Protein AF-A0A3P7DYZ2-F1 (afdb_monomer)

Mean predicted aligned error: 6.11 Å

Structure (mmCIF, N/CA/C/O backbone):
data_AF-A0A3P7DYZ2-F1
#
_entry.id   AF-A0A3P7DYZ2-F1
#
loop_
_atom_site.group_PDB
_atom_site.id
_atom_site.type_symbol
_atom_site.label_atom_id
_atom_site.label_alt_id
_atom_site.label_comp_id
_atom_site.label_asym_id
_atom_site.label_entity_id
_atom_site.label_seq_id
_atom_site.pdbx_PDB_ins_code
_atom_site.Cartn_x
_atom_site.Cartn_y
_atom_site.Cartn_z
_atom_site.occupancy
_atom_site.B_iso_or_equiv
_atom_site.auth_seq_id
_atom_site.auth_comp_id
_atom_site.auth_asym_id
_atom_site.auth_atom_id
_atom_site.pdbx_PDB_model_num
ATOM 1 N N . MET A 1 1 ? 10.496 -10.091 -6.193 1.00 61.25 1 MET A N 1
ATOM 2 C CA . MET A 1 1 ? 11.245 -8.870 -5.810 1.00 61.25 1 MET A CA 1
ATOM 3 C C . MET A 1 1 ? 10.399 -7.658 -6.167 1.00 61.25 1 MET A C 1
ATOM 5 O O . MET A 1 1 ? 9.583 -7.781 -7.070 1.00 61.25 1 MET A O 1
ATOM 9 N N . SER A 1 2 ? 10.555 -6.530 -5.466 1.00 72.81 2 SER A N 1
ATOM 10 C CA . SER A 1 2 ? 9.888 -5.277 -5.856 1.00 72.81 2 SER A CA 1
ATOM 11 C C . SER A 1 2 ? 10.441 -4.771 -7.192 1.00 72.81 2 SER A C 1
ATOM 13 O O . SER A 1 2 ? 11.630 -4.897 -7.461 1.00 72.81 2 SER A O 1
ATOM 15 N N . ASP A 1 3 ? 9.580 -4.154 -7.994 1.00 82.38 3 ASP A N 1
ATOM 16 C CA . ASP A 1 3 ? 9.879 -3.521 -9.283 1.00 82.38 3 ASP A CA 1
ATOM 17 C C . ASP A 1 3 ? 10.653 -2.188 -9.176 1.00 82.38 3 ASP A C 1
ATOM 19 O O . ASP A 1 3 ? 10.907 -1.539 -10.200 1.00 82.38 3 ASP A O 1
ATOM 23 N N . LEU A 1 4 ? 11.000 -1.776 -7.948 1.00 82.69 4 LEU A N 1
ATOM 24 C CA . LEU A 1 4 ? 11.772 -0.576 -7.608 1.00 82.69 4 LEU A CA 1
ATOM 25 C C . LEU A 1 4 ? 13.279 -0.705 -7.824 1.00 82.69 4 LEU A C 1
ATOM 27 O O . LEU A 1 4 ? 13.941 0.314 -8.043 1.00 82.69 4 LEU A O 1
ATOM 31 N N . TYR A 1 5 ? 13.805 -1.924 -7.715 1.00 83.31 5 TYR A N 1
ATOM 32 C CA . TYR A 1 5 ? 15.233 -2.191 -7.770 1.00 83.31 5 TYR A CA 1
ATOM 33 C C . TYR 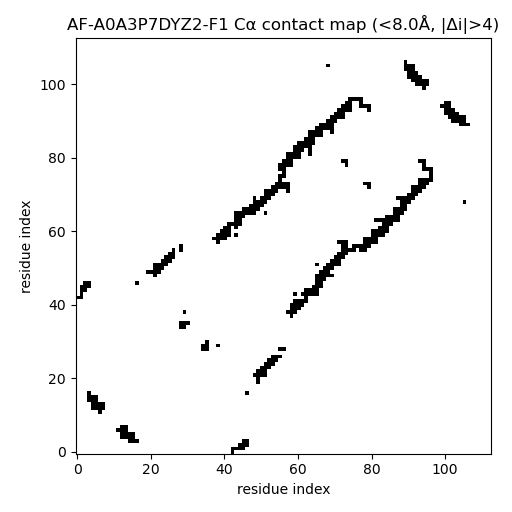A 1 5 ? 15.540 -3.224 -8.842 1.00 83.31 5 TYR A C 1
ATOM 35 O O . TYR A 1 5 ? 14.841 -4.226 -8.971 1.00 83.31 5 TYR A O 1
ATOM 43 N N . GLU A 1 6 ? 16.611 -2.979 -9.580 1.00 85.88 6 GLU A N 1
ATOM 44 C CA . GLU A 1 6 ? 17.201 -3.938 -10.504 1.00 85.88 6 GLU A CA 1
ATOM 45 C C . GLU A 1 6 ? 18.509 -4.447 -9.904 1.00 85.88 6 GLU A C 1
ATOM 47 O O . GLU A 1 6 ? 19.262 -3.691 -9.284 1.00 85.88 6 GLU A O 1
ATOM 52 N N . VAL A 1 7 ? 18.757 -5.745 -10.058 1.00 86.31 7 VAL A N 1
ATOM 53 C CA . VAL A 1 7 ? 20.038 -6.350 -9.694 1.00 86.31 7 VAL A CA 1
ATOM 54 C C . VAL A 1 7 ? 20.999 -6.092 -10.851 1.00 86.31 7 VAL A C 1
ATOM 56 O O . VAL A 1 7 ? 20.712 -6.476 -11.984 1.00 86.31 7 VAL A O 1
ATOM 59 N N . ARG A 1 8 ? 22.114 -5.417 -10.578 1.00 88.88 8 ARG A N 1
ATOM 60 C CA . ARG A 1 8 ? 23.191 -5.198 -11.550 1.00 88.88 8 ARG A CA 1
ATOM 61 C C . ARG A 1 8 ? 24.087 -6.436 -11.666 1.00 88.88 8 ARG A C 1
ATOM 63 O O . ARG A 1 8 ? 24.033 -7.340 -10.837 1.00 88.88 8 ARG A O 1
ATOM 70 N N . GLU A 1 9 ? 24.941 -6.455 -12.688 1.00 89.31 9 GLU A N 1
ATOM 71 C CA . GLU A 1 9 ? 25.909 -7.538 -12.940 1.00 89.31 9 GLU A CA 1
ATOM 72 C C . GLU A 1 9 ? 26.890 -7.760 -11.777 1.00 89.31 9 GLU A C 1
ATOM 74 O O . GLU A 1 9 ? 27.354 -8.875 -11.563 1.00 89.31 9 GLU A O 1
ATOM 79 N N . ASP A 1 10 ? 27.164 -6.718 -10.990 1.00 90.56 10 ASP A N 1
ATOM 80 C CA . ASP A 1 10 ? 27.992 -6.770 -9.781 1.00 90.56 10 ASP A CA 1
ATOM 81 C C . ASP A 1 10 ? 27.208 -7.182 -8.518 1.00 90.56 10 ASP A C 1
ATOM 83 O O . ASP A 1 10 ? 27.699 -7.024 -7.401 1.00 90.56 10 ASP A O 1
ATOM 87 N N . PHE A 1 11 ? 25.982 -7.693 -8.681 1.00 85.50 11 PHE A N 1
ATOM 88 C CA . PHE A 1 11 ? 25.043 -8.064 -7.616 1.00 85.50 11 PHE A CA 1
ATOM 89 C C . PHE A 1 11 ? 24.597 -6.906 -6.710 1.00 85.50 11 PHE A C 1
ATOM 91 O O . PHE A 1 11 ? 23.948 -7.136 -5.685 1.00 85.50 11 PHE A O 1
ATOM 98 N N . SER A 1 12 ? 24.885 -5.656 -7.079 1.00 89.62 12 SER A N 1
ATOM 99 C CA . SER A 1 12 ? 24.359 -4.492 -6.369 1.00 89.62 12 SER A CA 1
ATOM 100 C C . SER A 1 12 ? 22.899 -4.215 -6.749 1.00 89.62 12 SER A C 1
ATOM 102 O O . SER A 1 12 ? 22.445 -4.514 -7.857 1.00 89.62 12 SER A O 1
ATOM 104 N N . LEU A 1 13 ? 22.137 -3.634 -5.815 1.00 87.25 13 LEU A N 1
ATOM 105 C CA . LEU A 1 13 ? 20.773 -3.173 -6.078 1.00 87.25 13 LEU A CA 1
ATOM 106 C C . LEU A 1 13 ? 20.796 -1.729 -6.572 1.00 87.25 13 LEU A C 1
ATOM 108 O O . LEU A 1 13 ? 21.193 -0.815 -5.848 1.00 87.25 13 LEU A O 1
ATOM 112 N N . GLN A 1 14 ? 20.296 -1.507 -7.782 1.00 86.88 14 GLN A N 1
ATOM 113 C CA . GLN A 1 14 ? 20.094 -0.177 -8.331 1.00 86.88 14 GLN A CA 1
ATOM 114 C C . GLN A 1 14 ? 18.642 0.248 -8.180 1.00 86.88 14 GLN A C 1
ATOM 116 O O . GLN A 1 14 ? 17.741 -0.418 -8.676 1.00 86.88 14 GLN A O 1
ATOM 121 N N . PHE A 1 15 ? 18.412 1.417 -7.587 1.00 85.00 15 PHE A N 1
ATOM 122 C CA . PHE A 1 15 ? 17.110 2.067 -7.670 1.00 85.00 15 PHE A CA 1
ATOM 123 C C . PHE A 1 15 ? 16.831 2.512 -9.115 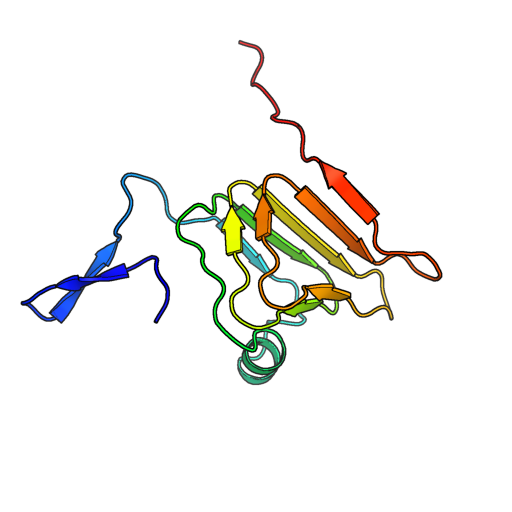1.00 85.00 15 PHE A C 1
ATOM 125 O O . PHE A 1 15 ? 17.569 3.324 -9.675 1.00 85.00 15 PHE A O 1
ATOM 132 N N . VAL A 1 16 ? 15.773 1.972 -9.722 1.00 82.12 16 VAL A N 1
ATOM 133 C CA . VAL A 1 16 ? 15.517 2.074 -11.173 1.00 82.12 16 VAL A CA 1
ATOM 134 C C . VAL A 1 16 ? 15.045 3.470 -11.592 1.00 82.12 16 VAL A C 1
ATOM 136 O O . VAL A 1 16 ? 15.212 3.881 -12.740 1.00 82.12 16 VAL A O 1
ATOM 139 N N . ARG A 1 17 ? 14.435 4.239 -10.681 1.00 81.69 17 ARG A N 1
ATOM 140 C CA . ARG A 1 17 ? 13.787 5.505 -11.049 1.00 81.69 17 ARG A CA 1
ATOM 141 C C . ARG A 1 17 ? 14.695 6.719 -10.930 1.00 81.69 17 ARG A C 1
ATOM 143 O O . ARG A 1 17 ? 15.432 6.886 -9.964 1.00 81.69 17 ARG A O 1
ATOM 150 N N . LYS A 1 18 ? 14.481 7.666 -11.847 1.00 74.50 18 LYS A N 1
ATOM 151 C CA . LYS A 1 18 ? 14.905 9.065 -11.713 1.00 74.50 18 LYS A CA 1
ATOM 152 C C . LYS A 1 18 ? 13.922 9.792 -10.791 1.00 74.50 18 LYS A C 1
ATOM 154 O O . LYS A 1 18 ? 12.975 10.417 -11.253 1.00 74.50 18 LYS A O 1
ATOM 159 N N . GLY A 1 19 ? 14.075 9.638 -9.483 1.00 75.75 19 GLY A N 1
ATOM 160 C CA . GLY A 1 19 ? 13.165 10.252 -8.520 1.00 75.75 19 GLY A CA 1
ATOM 161 C C . GLY A 1 19 ? 13.453 9.833 -7.089 1.00 75.75 19 GLY A C 1
ATOM 162 O O . GLY A 1 19 ? 14.439 9.155 -6.814 1.00 75.75 19 GLY A O 1
ATOM 163 N N . LYS A 1 20 ? 12.581 10.249 -6.171 1.00 85.31 20 LYS A N 1
ATOM 164 C CA . LYS A 1 20 ? 12.658 9.843 -4.766 1.00 85.31 20 LYS A CA 1
ATOM 165 C C . LYS A 1 20 ? 12.015 8.471 -4.572 1.00 85.31 20 LYS A C 1
ATOM 167 O O . LYS A 1 20 ? 11.121 8.079 -5.323 1.00 85.31 20 LYS A O 1
ATOM 172 N N . VAL A 1 21 ? 12.463 7.769 -3.536 1.00 89.38 21 VAL A N 1
ATOM 173 C CA . VAL A 1 21 ? 11.759 6.595 -3.010 1.00 89.38 21 VAL A CA 1
ATOM 174 C C . VAL A 1 21 ? 10.334 6.988 -2.591 1.00 89.38 21 VAL A C 1
ATOM 176 O O . VAL A 1 21 ? 10.141 8.111 -2.112 1.00 89.38 21 VAL A O 1
ATOM 179 N N . PRO A 1 22 ? 9.332 6.114 -2.790 1.00 92.69 22 PRO A N 1
ATOM 180 C CA . PRO A 1 22 ? 7.970 6.414 -2.373 1.00 92.69 22 PRO A CA 1
ATOM 181 C C . PRO A 1 22 ? 7.876 6.516 -0.849 1.00 92.69 22 PRO A C 1
ATOM 183 O O . PRO A 1 22 ? 8.558 5.794 -0.122 1.00 92.69 22 PRO A O 1
ATOM 186 N N . VAL A 1 23 ? 6.991 7.387 -0.370 1.00 95.12 23 VAL A N 1
ATOM 187 C CA . VAL A 1 23 ? 6.635 7.458 1.051 1.00 95.12 23 VAL A CA 1
ATOM 188 C C . VAL A 1 23 ? 5.590 6.386 1.339 1.00 95.12 23 VAL A C 1
ATOM 190 O O . VAL A 1 23 ? 4.546 6.357 0.688 1.00 95.12 23 VAL A O 1
ATOM 193 N N . ILE A 1 24 ? 5.866 5.506 2.299 1.00 95.25 24 ILE A N 1
ATOM 194 C CA . ILE A 1 24 ? 4.982 4.396 2.664 1.00 95.25 24 ILE A CA 1
ATOM 195 C C . ILE A 1 24 ? 4.589 4.537 4.134 1.00 95.25 24 ILE A C 1
ATOM 197 O O . ILE A 1 24 ? 5.442 4.493 5.018 1.00 95.25 24 ILE A O 1
ATOM 201 N N . GLU A 1 25 ? 3.294 4.685 4.386 1.00 97.19 25 GLU A N 1
ATOM 202 C CA . GLU A 1 25 ? 2.702 4.774 5.718 1.00 97.19 25 GLU A CA 1
ATOM 203 C C . GLU A 1 25 ? 1.721 3.614 5.900 1.00 97.19 25 GLU A C 1
ATOM 205 O O . GLU A 1 25 ? 0.690 3.546 5.232 1.00 97.19 25 GLU A O 1
ATOM 210 N N . LEU A 1 26 ? 2.041 2.680 6.795 1.00 95.94 26 LEU A N 1
ATOM 211 C CA . LEU A 1 26 ? 1.188 1.531 7.095 1.00 95.94 26 LEU A CA 1
ATOM 212 C C . LEU A 1 26 ? 0.776 1.571 8.564 1.00 95.94 26 LEU A C 1
ATOM 214 O O . LEU A 1 26 ? 1.605 1.793 9.448 1.00 95.94 26 LEU A O 1
ATOM 218 N N . SER A 1 27 ? -0.503 1.325 8.826 1.00 93.75 27 SER A N 1
ATOM 219 C CA . SER A 1 27 ? -1.032 1.255 10.186 1.00 93.75 27 SER A CA 1
ATOM 220 C C . SER A 1 27 ? -0.531 0.023 10.959 1.00 93.75 27 SER A C 1
ATOM 222 O O . SER A 1 27 ? 0.075 -0.901 10.411 1.00 93.75 27 SER A O 1
ATOM 224 N N . LYS A 1 28 ? -0.835 -0.039 12.264 1.00 94.12 28 LYS A N 1
ATOM 225 C CA . LYS A 1 28 ? -0.404 -1.122 13.176 1.00 94.12 28 LYS A CA 1
ATOM 226 C C . LYS A 1 28 ? -0.775 -2.543 12.725 1.00 94.12 28 LYS A C 1
ATOM 228 O O . LYS A 1 28 ? -0.131 -3.493 13.171 1.00 94.12 28 LYS A O 1
ATOM 233 N N . TYR A 1 29 ? -1.762 -2.696 11.839 1.00 93.44 29 TYR A N 1
ATOM 234 C CA . TYR A 1 29 ? -2.141 -3.980 11.234 1.00 93.44 29 TYR A CA 1
ATOM 235 C C . TYR A 1 29 ? -1.002 -4.631 10.436 1.00 93.44 29 TYR A C 1
ATOM 237 O O . TYR A 1 29 ? -1.027 -5.837 10.222 1.00 93.44 29 TYR A O 1
ATOM 245 N N . PHE A 1 30 ? 0.016 -3.858 10.053 1.00 92.81 30 PHE A N 1
ATOM 246 C CA . PHE A 1 30 ? 1.174 -4.309 9.280 1.00 92.81 30 PHE A CA 1
ATOM 247 C C . PHE A 1 30 ? 2.463 -4.390 10.117 1.00 92.81 30 PHE A C 1
ATOM 249 O O . PHE A 1 30 ? 3.540 -4.613 9.575 1.00 92.81 30 PHE A O 1
ATOM 256 N N . SER A 1 31 ? 2.374 -4.211 11.442 1.00 91.44 31 SER A N 1
ATOM 257 C CA . SER A 1 31 ? 3.545 -4.161 12.337 1.00 91.44 31 SER A CA 1
ATOM 258 C C . SER A 1 31 ? 4.274 -5.498 12.499 1.00 91.44 31 SER A C 1
ATOM 260 O O . SER A 1 31 ? 5.476 -5.522 12.757 1.00 91.44 31 SER A O 1
ATOM 262 N N . LYS A 1 32 ? 3.562 -6.621 12.356 1.00 93.38 32 LYS A N 1
ATOM 263 C CA . LYS A 1 32 ? 4.145 -7.966 12.397 1.00 93.38 32 LYS A CA 1
ATOM 264 C C . LYS A 1 32 ? 4.383 -8.457 10.978 1.00 93.38 32 LYS A C 1
ATOM 266 O O . LYS A 1 32 ? 3.480 -8.386 10.150 1.00 93.38 32 LYS A O 1
ATOM 271 N N . VAL A 1 33 ? 5.553 -9.047 10.729 1.00 91.31 33 VAL A N 1
ATOM 272 C CA . VAL A 1 33 ? 5.913 -9.612 9.414 1.00 91.31 33 VAL A CA 1
ATOM 273 C C . VAL A 1 33 ? 4.867 -10.619 8.924 1.00 91.31 33 VAL A C 1
ATOM 275 O O . VAL A 1 33 ? 4.488 -10.582 7.758 1.00 91.31 33 VAL A O 1
ATOM 278 N N . SER A 1 34 ? 4.338 -11.459 9.819 1.00 93.50 34 SER A N 1
ATOM 279 C CA . SER A 1 34 ? 3.287 -12.428 9.487 1.00 93.50 34 SER A CA 1
ATOM 280 C C . SER A 1 34 ? 1.988 -11.762 9.024 1.00 93.50 34 SER A C 1
ATOM 282 O O . SER A 1 34 ? 1.370 -12.217 8.066 1.00 93.50 34 SER A O 1
ATOM 284 N N . GLU A 1 35 ? 1.581 -10.666 9.670 1.00 94.12 35 GLU A N 1
ATOM 285 C CA . GLU A 1 35 ? 0.384 -9.914 9.278 1.00 94.12 35 GLU A CA 1
ATOM 286 C C . GLU A 1 35 ? 0.610 -9.170 7.963 1.00 94.12 35 GLU A C 1
ATOM 288 O O . GLU A 1 35 ? -0.260 -9.179 7.098 1.00 94.12 35 GLU A O 1
ATOM 293 N N . PHE A 1 36 ? 1.800 -8.594 7.768 1.00 92.38 36 PHE A N 1
ATOM 294 C CA . PHE A 1 36 ? 2.174 -7.969 6.503 1.00 92.38 36 PHE A CA 1
ATOM 295 C C . PHE A 1 36 ? 2.076 -8.966 5.337 1.00 92.38 36 PHE A C 1
ATOM 297 O O . PHE A 1 36 ? 1.414 -8.680 4.343 1.00 92.38 36 PHE A O 1
ATOM 304 N N . GLN A 1 37 ? 2.671 -10.155 5.477 1.00 91.94 37 GLN A N 1
ATOM 305 C CA . GLN A 1 37 ? 2.644 -11.204 4.449 1.00 91.94 37 GLN A CA 1
ATOM 306 C C . GLN A 1 37 ? 1.240 -11.764 4.206 1.00 91.94 37 GLN A C 1
ATOM 308 O O . GLN A 1 37 ? 0.887 -12.079 3.076 1.00 91.94 37 GLN A O 1
ATOM 313 N N . LYS A 1 38 ? 0.415 -11.871 5.252 1.00 94.06 38 LYS A N 1
ATOM 314 C CA . LYS A 1 38 ? -0.985 -12.291 5.115 1.00 94.06 38 LYS A CA 1
ATOM 315 C C . LYS A 1 38 ? -1.807 -11.276 4.313 1.00 94.06 38 LYS A C 1
ATOM 317 O O . LYS A 1 38 ? -2.735 -11.656 3.602 1.00 94.06 38 LYS A O 1
ATOM 322 N N . ARG A 1 39 ? -1.497 -9.987 4.464 1.00 95.50 39 ARG A N 1
ATOM 323 C CA . ARG A 1 39 ? -2.250 -8.875 3.871 1.00 95.50 39 ARG A CA 1
ATOM 324 C C . ARG A 1 39 ? -1.817 -8.542 2.459 1.00 95.50 39 ARG A C 1
ATOM 326 O O . ARG A 1 39 ? -2.665 -8.205 1.647 1.00 95.50 39 ARG A O 1
ATOM 333 N N . PHE A 1 40 ? -0.532 -8.668 2.160 1.00 94.50 40 PHE A N 1
ATOM 334 C CA . PHE A 1 40 ? -0.002 -8.552 0.809 1.00 94.50 40 PHE A CA 1
ATOM 335 C C . PHE A 1 40 ? 0.262 -9.944 0.247 1.00 94.50 40 PHE A C 1
ATOM 337 O O . PHE A 1 40 ? 1.336 -10.504 0.466 1.00 94.50 40 PHE A O 1
ATOM 344 N N . ARG A 1 41 ? -0.700 -10.493 -0.509 1.00 92.44 41 ARG A N 1
ATOM 345 C CA . ARG A 1 41 ? -0.510 -11.789 -1.189 1.00 92.44 41 ARG A CA 1
ATOM 346 C C . ARG A 1 41 ? 0.650 -11.753 -2.187 1.00 92.44 41 ARG A C 1
ATOM 348 O O . ARG A 1 41 ? 1.300 -12.764 -2.434 1.00 92.44 41 ARG A O 1
ATOM 355 N N . GLU A 1 42 ? 0.913 -10.578 -2.744 1.00 92.56 42 GLU A N 1
ATOM 356 C CA . GLU A 1 42 ? 2.062 -10.252 -3.576 1.00 92.56 42 GLU A CA 1
ATOM 357 C C . GLU A 1 42 ? 2.475 -8.805 -3.278 1.00 92.56 42 GLU A C 1
ATOM 359 O O . GLU A 1 42 ? 1.630 -7.973 -2.943 1.00 92.56 42 GLU A O 1
ATOM 364 N N . ILE A 1 43 ? 3.768 -8.488 -3.392 1.00 91.88 43 ILE A N 1
ATOM 365 C CA . ILE A 1 43 ? 4.216 -7.092 -3.320 1.00 91.88 43 ILE A CA 1
ATOM 366 C C . ILE A 1 43 ? 3.610 -6.350 -4.524 1.00 91.88 43 ILE A C 1
ATOM 368 O O . ILE A 1 43 ? 3.880 -6.761 -5.654 1.00 91.88 43 ILE A O 1
ATOM 372 N N . PRO A 1 44 ? 2.833 -5.269 -4.321 1.00 94.06 44 PRO A N 1
ATOM 373 C CA . PRO A 1 44 ? 2.259 -4.513 -5.428 1.00 94.06 44 PRO A CA 1
ATOM 374 C C . PRO A 1 44 ? 3.340 -3.931 -6.341 1.00 94.06 44 PRO A C 1
ATOM 376 O O . PRO A 1 44 ? 4.479 -3.713 -5.923 1.00 94.06 44 PRO A O 1
ATOM 379 N N . GLN A 1 45 ? 2.971 -3.603 -7.576 1.00 94.38 45 GLN A N 1
ATOM 380 C CA . GLN A 1 45 ? 3.837 -2.817 -8.447 1.00 94.38 45 GLN A CA 1
ATOM 381 C C . GLN A 1 45 ? 3.896 -1.392 -7.922 1.00 94.38 45 GLN A C 1
ATOM 383 O O . GLN A 1 45 ? 2.892 -0.672 -7.913 1.00 94.38 45 GLN A O 1
ATOM 388 N N . LEU A 1 46 ? 5.076 -0.995 -7.454 1.00 93.06 46 LEU A N 1
ATOM 389 C CA . LEU A 1 46 ? 5.266 0.300 -6.838 1.00 93.06 46 LEU A CA 1
ATOM 390 C C . LEU A 1 46 ? 5.850 1.296 -7.819 1.00 93.06 46 LEU A C 1
ATOM 392 O O . LEU A 1 46 ? 5.743 2.465 -7.493 1.00 93.06 46 LEU A O 1
ATOM 396 N N . ARG A 1 47 ? 6.422 0.911 -8.979 1.00 90.56 47 ARG A N 1
ATOM 397 C CA . ARG A 1 47 ? 7.250 1.724 -9.917 1.00 90.56 47 ARG A CA 1
ATOM 398 C C . ARG A 1 47 ? 6.726 3.110 -10.329 1.00 90.56 47 ARG A C 1
ATOM 400 O O . ARG A 1 47 ? 7.508 3.920 -10.820 1.00 90.56 47 ARG A O 1
ATOM 407 N N . GLN A 1 48 ? 5.464 3.446 -10.113 1.00 91.62 48 GLN A N 1
ATOM 408 C CA . GLN A 1 48 ? 4.939 4.796 -10.376 1.00 91.62 48 GLN A CA 1
ATOM 409 C C . GLN A 1 48 ? 4.369 5.481 -9.126 1.00 91.62 48 GLN A C 1
ATOM 411 O O . GLN A 1 48 ? 3.968 6.638 -9.178 1.00 91.62 48 GLN A O 1
ATOM 416 N N . LEU A 1 49 ? 4.388 4.806 -7.981 1.00 94.50 49 LEU A N 1
ATOM 417 C CA . LEU A 1 49 ? 3.950 5.320 -6.692 1.00 94.50 49 LEU A CA 1
ATOM 418 C C . LEU A 1 49 ? 4.845 6.462 -6.196 1.00 94.50 49 LEU A C 1
ATOM 420 O O . LEU A 1 49 ? 6.075 6.364 -6.253 1.00 94.50 49 LEU A O 1
ATOM 424 N N . LYS A 1 50 ? 4.218 7.506 -5.655 1.00 93.69 50 LYS A N 1
ATOM 425 C CA . LYS A 1 50 ? 4.832 8.601 -4.890 1.00 93.69 50 LYS A CA 1
ATOM 426 C C . LYS A 1 50 ? 4.552 8.451 -3.396 1.00 93.69 50 LYS A C 1
ATOM 428 O O . LYS A 1 50 ? 5.479 8.563 -2.595 1.00 93.69 50 LYS A O 1
ATOM 433 N N . ARG A 1 51 ? 3.298 8.174 -3.023 1.00 95.94 51 ARG A N 1
ATOM 434 C CA . ARG A 1 51 ? 2.880 7.962 -1.633 1.00 95.94 51 ARG A CA 1
ATOM 435 C C . ARG A 1 51 ? 1.815 6.879 -1.526 1.00 95.94 51 ARG A C 1
ATOM 437 O O . ARG A 1 51 ? 0.839 6.910 -2.267 1.00 95.94 51 ARG A O 1
ATOM 444 N N . LEU A 1 52 ? 1.978 5.984 -0.558 1.00 97.62 52 LEU A N 1
ATOM 445 C CA . LEU A 1 52 ? 0.955 5.039 -0.120 1.00 97.62 52 LEU A CA 1
ATOM 446 C C . LEU A 1 52 ? 0.664 5.258 1.362 1.00 97.62 52 LEU A C 1
ATOM 448 O O . LEU A 1 52 ? 1.589 5.263 2.173 1.00 97.62 52 LEU A O 1
ATOM 452 N N . LYS A 1 53 ? -0.617 5.368 1.709 1.00 98.06 53 LYS A N 1
ATOM 453 C CA . LYS A 1 53 ? -1.097 5.292 3.089 1.00 98.06 53 LYS A CA 1
ATOM 454 C C . LYS A 1 53 ? -2.152 4.200 3.226 1.00 98.06 53 LYS A C 1
ATOM 456 O O . LYS A 1 53 ? -3.131 4.221 2.486 1.00 98.06 53 LYS A O 1
ATOM 461 N N . VAL A 1 54 ? -1.974 3.285 4.178 1.00 98.25 54 VAL A N 1
ATOM 462 C CA . VAL A 1 54 ? -2.929 2.200 4.456 1.00 98.25 54 VAL A CA 1
ATOM 463 C C . VAL A 1 54 ? -3.348 2.208 5.921 1.00 98.25 54 VAL A C 1
ATOM 465 O O . VAL A 1 54 ? -2.548 1.921 6.814 1.00 98.25 54 VAL A O 1
ATOM 468 N N . GLU A 1 55 ? -4.625 2.486 6.160 1.00 97.75 55 GLU A N 1
ATOM 469 C CA . GLU A 1 55 ? -5.240 2.537 7.486 1.00 97.75 55 GLU A CA 1
ATOM 470 C C . GLU A 1 55 ? -6.303 1.449 7.647 1.00 97.75 55 GLU A C 1
ATOM 472 O O . GLU A 1 55 ? -7.156 1.258 6.786 1.00 97.75 55 GLU A O 1
ATOM 477 N N . GLY A 1 56 ? -6.286 0.746 8.776 1.00 96.44 56 GLY A N 1
ATOM 478 C CA . GLY A 1 56 ? -7.271 -0.297 9.059 1.00 96.44 56 GLY A CA 1
ATOM 479 C C . GLY A 1 56 ? -6.928 -1.671 8.477 1.00 96.44 56 GLY A C 1
ATOM 480 O O . GLY A 1 56 ? -5.790 -1.957 8.095 1.00 96.44 56 GLY A O 1
ATOM 481 N N . ASP A 1 57 ? -7.931 -2.545 8.487 1.00 96.50 57 ASP A N 1
ATOM 482 C CA . ASP A 1 57 ? -7.831 -3.955 8.118 1.00 96.50 57 ASP A CA 1
ATOM 483 C C . ASP A 1 57 ? -7.955 -4.114 6.589 1.00 96.50 57 ASP A C 1
ATOM 485 O O . ASP A 1 57 ? -9.031 -4.352 6.043 1.00 96.50 57 ASP A O 1
ATOM 489 N N . VAL A 1 58 ? -6.839 -3.902 5.885 1.00 97.94 58 VAL A N 1
ATOM 490 C CA . VAL A 1 58 ? -6.776 -3.918 4.413 1.00 97.94 58 VAL A CA 1
ATOM 491 C C . VAL A 1 58 ? -5.979 -5.123 3.912 1.00 97.94 58 VAL A C 1
ATOM 493 O O . VAL A 1 58 ? -4.940 -5.472 4.488 1.00 97.94 58 VAL A O 1
ATOM 496 N N . TYR A 1 59 ? -6.453 -5.733 2.828 1.00 97.75 59 TYR A N 1
ATOM 497 C CA . TYR A 1 59 ? -5.817 -6.829 2.099 1.00 97.75 59 TYR A CA 1
ATOM 498 C C . TYR A 1 59 ? -5.601 -6.447 0.635 1.00 97.75 59 TYR A C 1
ATOM 500 O O . TYR A 1 59 ? -6.373 -5.689 0.056 1.00 97.75 59 TYR A O 1
ATOM 508 N N . PHE A 1 60 ? -4.554 -6.999 0.032 1.00 98.12 60 PHE A N 1
ATOM 509 C CA . PHE A 1 60 ? -4.157 -6.764 -1.347 1.00 98.12 60 PHE A CA 1
ATOM 510 C C . PHE A 1 60 ? -4.067 -8.095 -2.085 1.00 98.12 60 PHE A C 1
ATOM 512 O O . PHE A 1 60 ? -3.337 -9.004 -1.669 1.00 98.12 60 PHE A O 1
ATOM 519 N N . GLY A 1 61 ? -4.813 -8.190 -3.186 1.00 96.38 61 GLY A N 1
ATOM 520 C CA . GLY A 1 61 ? -4.738 -9.298 -4.125 1.00 96.38 61 GLY A CA 1
ATOM 521 C C . GLY A 1 61 ? -3.422 -9.349 -4.908 1.00 96.38 61 GLY A C 1
ATOM 522 O O . GLY A 1 61 ? -2.488 -8.575 -4.689 1.00 96.38 61 GLY A O 1
ATOM 523 N N . HIS A 1 62 ? -3.354 -10.283 -5.852 1.00 95.69 62 HIS A N 1
ATOM 524 C CA . HIS A 1 62 ? -2.228 -10.419 -6.774 1.00 95.69 62 HIS A CA 1
ATOM 525 C C . HIS A 1 62 ? -2.208 -9.305 -7.823 1.00 95.69 62 HIS A C 1
ATOM 527 O O . HIS A 1 62 ? -3.256 -8.783 -8.206 1.00 95.69 62 HIS A O 1
ATOM 533 N N . ARG A 1 63 ? -1.014 -8.977 -8.334 1.00 95.50 63 ARG A N 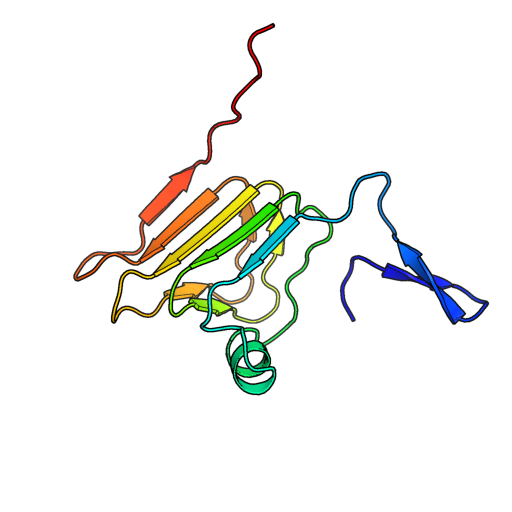1
ATOM 534 C CA . ARG A 1 63 ? -0.809 -8.040 -9.458 1.00 95.50 63 ARG A CA 1
ATOM 535 C C . ARG A 1 63 ? -1.441 -6.650 -9.279 1.00 95.50 63 ARG A C 1
ATOM 537 O O . ARG A 1 63 ? -1.778 -6.002 -10.267 1.00 95.50 63 ARG A O 1
ATOM 544 N N . VAL A 1 64 ? -1.603 -6.186 -8.042 1.00 97.81 64 VAL A N 1
ATOM 545 C CA . VAL A 1 64 ? -2.082 -4.826 -7.758 1.00 97.81 64 VAL A CA 1
ATOM 546 C C . VAL A 1 64 ? -1.039 -3.802 -8.212 1.00 97.81 64 VAL A C 1
ATOM 548 O O . VAL A 1 64 ? 0.160 -3.981 -7.981 1.00 97.81 64 VAL A O 1
ATOM 551 N N . VAL A 1 65 ? -1.493 -2.709 -8.828 1.00 97.31 65 VAL A N 1
ATOM 552 C CA . VAL A 1 65 ? -0.638 -1.616 -9.314 1.00 97.31 65 VAL A CA 1
ATOM 553 C C . VAL A 1 65 ? -0.988 -0.324 -8.588 1.00 97.31 65 VAL A C 1
ATOM 555 O O . VAL A 1 65 ? -2.142 0.098 -8.589 1.00 97.31 65 VAL A O 1
ATOM 558 N N . LEU A 1 66 ? 0.010 0.324 -7.983 1.00 97.50 66 LEU A N 1
ATOM 559 C CA . LEU A 1 66 ? -0.176 1.567 -7.233 1.00 97.50 66 LEU A CA 1
ATOM 560 C C . LEU A 1 66 ? 0.616 2.707 -7.885 1.00 97.50 66 LEU A C 1
ATOM 562 O O . LEU A 1 66 ? 1.827 2.590 -8.106 1.00 97.50 66 LEU A O 1
ATOM 566 N N . LYS A 1 67 ? -0.056 3.823 -8.181 1.00 95.56 67 LYS A N 1
ATOM 567 C CA . LYS A 1 67 ? 0.520 4.961 -8.913 1.00 95.56 67 LYS A CA 1
ATOM 568 C C . LYS A 1 67 ? 0.243 6.292 -8.218 1.00 95.56 67 LYS A C 1
ATOM 570 O O . LYS A 1 67 ? -0.821 6.496 -7.642 1.00 95.56 67 LYS A O 1
ATOM 575 N N . ASP A 1 68 ? 1.209 7.205 -8.295 1.00 94.88 68 ASP A N 1
ATOM 576 C CA . ASP A 1 68 ? 1.154 8.533 -7.682 1.00 94.88 68 ASP A CA 1
ATOM 577 C C . ASP A 1 68 ? 0.764 8.514 -6.192 1.00 94.88 68 ASP A C 1
ATOM 579 O O . ASP A 1 68 ? 1.531 8.000 -5.378 1.00 94.88 68 ASP A O 1
ATOM 583 N N . ASN A 1 69 ? -0.364 9.112 -5.803 1.00 96.25 69 ASN A N 1
ATOM 584 C CA . ASN A 1 69 ? -0.818 9.158 -4.418 1.00 96.25 69 ASN A CA 1
ATOM 585 C C . ASN A 1 69 ? -1.971 8.178 -4.225 1.00 96.25 69 ASN A C 1
ATOM 587 O O . ASN A 1 69 ? -3.003 8.292 -4.882 1.00 96.25 69 ASN A O 1
ATOM 591 N N . VAL A 1 70 ? -1.808 7.235 -3.304 1.00 98.19 70 VAL A N 1
ATOM 592 C CA . VAL A 1 70 ? -2.841 6.256 -2.975 1.00 98.19 70 VAL A CA 1
ATOM 593 C C . VAL A 1 70 ? -3.072 6.250 -1.471 1.00 98.19 70 VAL A C 1
ATOM 595 O O . VAL A 1 70 ? -2.142 6.070 -0.683 1.00 98.19 70 VAL A O 1
ATOM 598 N N . GLU A 1 71 ? -4.324 6.431 -1.065 1.00 98.12 71 GLU A N 1
ATOM 599 C CA . GLU A 1 71 ? -4.763 6.229 0.315 1.00 98.12 71 GLU A CA 1
ATOM 600 C C . GLU A 1 71 ? -5.810 5.119 0.361 1.00 98.12 71 GLU A C 1
ATOM 602 O O . GLU A 1 71 ? -6.744 5.105 -0.432 1.00 98.12 71 GLU A O 1
ATOM 607 N N . ILE A 1 72 ? -5.680 4.179 1.288 1.00 98.44 72 ILE A N 1
ATOM 608 C CA . ILE A 1 72 ? -6.623 3.070 1.438 1.00 98.44 72 ILE A CA 1
ATOM 609 C C . ILE A 1 72 ? -6.977 2.968 2.909 1.00 98.44 72 ILE A C 1
ATOM 611 O O . ILE A 1 72 ? -6.090 2.898 3.757 1.00 98.44 72 ILE A O 1
ATOM 615 N N . ALA A 1 73 ? -8.265 3.007 3.219 1.00 97.94 73 ALA A N 1
ATOM 616 C CA . ALA A 1 73 ? -8.746 3.001 4.586 1.00 97.94 73 ALA A CA 1
ATOM 617 C C . ALA A 1 73 ? -9.909 2.024 4.758 1.00 97.94 73 ALA A C 1
ATOM 619 O O . ALA A 1 73 ? -10.851 2.031 3.971 1.00 97.94 73 ALA A O 1
ATOM 620 N N . ALA A 1 74 ? -9.877 1.232 5.822 1.00 97.31 74 ALA A N 1
ATOM 621 C CA . ALA A 1 74 ? -11.040 0.508 6.313 1.00 97.31 74 ALA A CA 1
ATOM 622 C C . ALA A 1 74 ? -11.442 1.071 7.678 1.00 97.31 74 ALA A C 1
ATOM 624 O O . ALA A 1 74 ? -10.613 1.163 8.589 1.00 97.31 74 ALA A O 1
A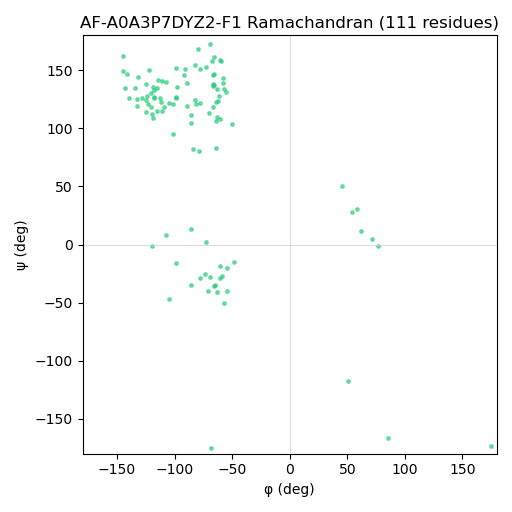TOM 625 N N . ASP A 1 75 ? -12.709 1.466 7.814 1.00 95.50 75 ASP A N 1
ATOM 626 C CA . ASP A 1 75 ? -13.271 1.864 9.102 1.00 95.50 75 ASP A CA 1
ATOM 627 C C . ASP A 1 75 ? -13.173 0.698 10.111 1.00 95.50 75 ASP A C 1
ATOM 629 O O . ASP A 1 75 ? -13.055 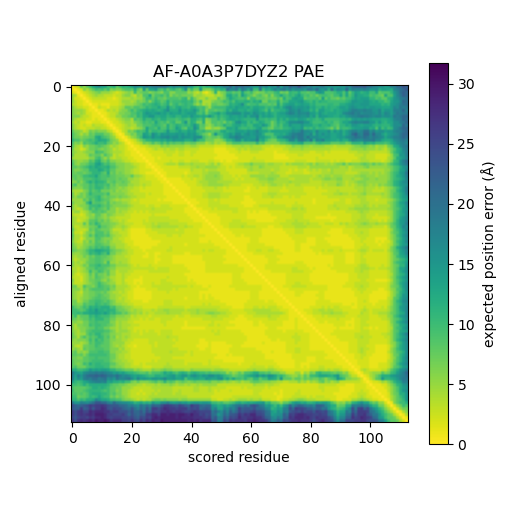-0.476 9.754 1.00 95.50 75 ASP A O 1
ATOM 633 N N . GLN A 1 76 ? -13.213 1.012 11.407 1.00 93.19 76 GLN A N 1
ATOM 634 C CA . GLN A 1 76 ? -13.046 0.013 12.462 1.00 93.19 76 GLN A CA 1
ATOM 635 C C . GLN A 1 76 ? -14.056 -1.141 12.337 1.00 93.19 76 GLN A C 1
ATOM 637 O O . GLN A 1 76 ? -15.260 -0.928 12.214 1.00 93.19 76 GLN A O 1
ATOM 642 N N . GLY A 1 77 ? -13.550 -2.374 12.417 1.00 92.69 77 GLY A N 1
ATOM 643 C CA . GLY A 1 77 ? -14.361 -3.589 12.303 1.00 92.69 77 GLY A CA 1
ATOM 644 C C . GLY A 1 77 ? -14.773 -3.939 10.872 1.00 92.69 77 GLY A C 1
ATOM 645 O O . GLY A 1 77 ? -15.423 -4.961 10.680 1.00 92.69 77 GLY A O 1
ATOM 646 N N . GLN A 1 78 ? -14.399 -3.128 9.881 1.00 95.25 78 GLN A N 1
ATOM 647 C CA . GLN A 1 78 ? -14.552 -3.457 8.470 1.00 95.25 78 GLN A CA 1
ATOM 648 C C . GLN A 1 78 ? -13.240 -3.984 7.904 1.00 95.25 78 GLN A C 1
ATOM 650 O O . GLN A 1 78 ? -12.161 -3.599 8.357 1.00 95.25 78 GLN A O 1
ATOM 655 N N . GLN A 1 79 ? -13.351 -4.828 6.883 1.00 94.75 79 GLN A N 1
ATOM 656 C CA . GLN A 1 79 ? -12.224 -5.281 6.080 1.00 94.75 79 GLN A CA 1
ATOM 657 C C . GLN A 1 79 ? -12.375 -4.752 4.661 1.00 94.75 79 GLN A C 1
ATOM 659 O O . GLN A 1 79 ? -13.486 -4.698 4.135 1.00 94.75 79 GLN A O 1
ATOM 664 N N . LEU A 1 80 ? -11.261 -4.359 4.050 1.00 96.94 80 LEU A N 1
ATOM 665 C CA . LEU A 1 80 ? -11.221 -3.915 2.662 1.00 96.94 80 LEU A CA 1
ATOM 666 C C . LEU A 1 80 ? -10.240 -4.775 1.880 1.00 96.94 80 LEU A C 1
ATOM 668 O O . LEU A 1 80 ? -9.052 -4.808 2.193 1.00 96.94 80 LEU A O 1
ATOM 672 N N . GLU A 1 81 ? -10.731 -5.434 0.840 1.00 96.44 81 GLU A N 1
ATOM 673 C CA . GLU A 1 81 ? -9.895 -6.166 -0.103 1.00 96.44 81 GLU A CA 1
ATOM 674 C C . GLU A 1 81 ? -9.717 -5.339 -1.378 1.00 96.44 81 GLU A C 1
ATOM 676 O O . 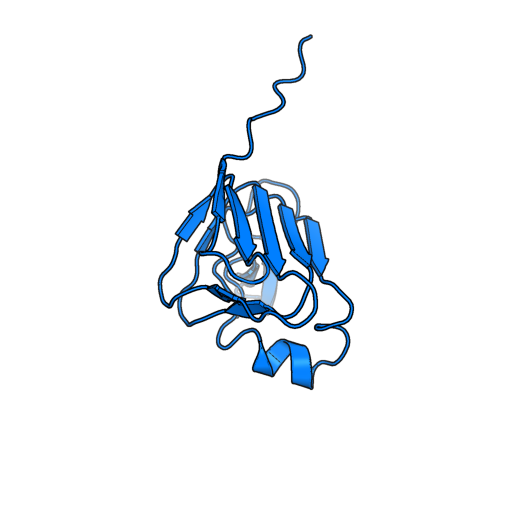GLU A 1 81 ? -10.686 -4.991 -2.049 1.00 96.44 81 GLU A O 1
ATOM 681 N N . VAL A 1 82 ? -8.467 -5.021 -1.711 1.00 97.75 82 VAL A N 1
ATOM 682 C CA . VAL A 1 82 ? -8.092 -4.502 -3.029 1.00 97.75 82 VAL A CA 1
ATOM 683 C C . VAL A 1 82 ? -8.042 -5.686 -3.984 1.00 97.75 82 VAL A C 1
ATOM 685 O O . VAL A 1 82 ? -7.305 -6.651 -3.740 1.00 97.75 82 VAL A O 1
ATOM 688 N N . ALA A 1 83 ? -8.838 -5.621 -5.048 1.00 96.81 83 ALA A N 1
ATOM 689 C CA . ALA A 1 83 ? -9.061 -6.752 -5.934 1.00 96.81 83 ALA A CA 1
ATOM 690 C C . ALA A 1 83 ? -7.795 -7.129 -6.720 1.00 96.81 83 ALA A C 1
ATOM 692 O O . ALA A 1 83 ? -6.875 -6.331 -6.914 1.00 96.81 83 ALA A O 1
ATOM 693 N N . GLU A 1 84 ? -7.744 -8.372 -7.197 1.00 97.38 84 GLU A N 1
ATOM 694 C CA . GLU A 1 84 ? -6.637 -8.837 -8.033 1.00 97.38 84 GLU A CA 1
ATOM 695 C C . GLU A 1 84 ? -6.568 -8.050 -9.349 1.00 97.38 84 GLU A C 1
ATOM 697 O O .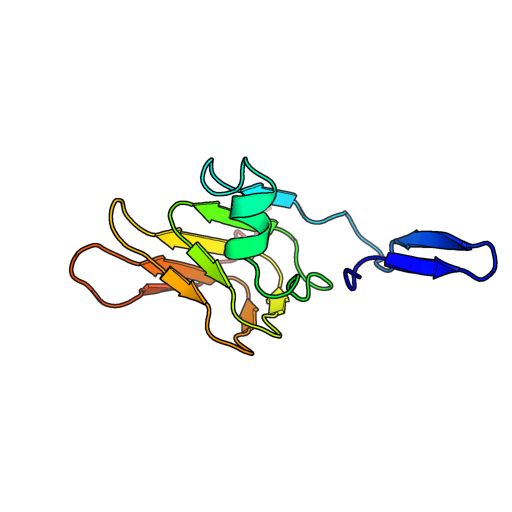 GLU A 1 84 ? -7.578 -7.830 -10.016 1.00 97.38 84 GLU A O 1
ATOM 702 N N . GLY A 1 85 ? -5.362 -7.622 -9.725 1.00 96.69 85 GLY A N 1
ATOM 703 C CA . GLY A 1 85 ? -5.124 -6.816 -10.924 1.00 96.69 85 GLY A CA 1
ATOM 704 C C . GLY A 1 85 ? -5.613 -5.368 -10.835 1.00 96.69 85 GLY A C 1
ATOM 705 O O . GLY A 1 85 ? -5.536 -4.643 -11.827 1.00 96.69 85 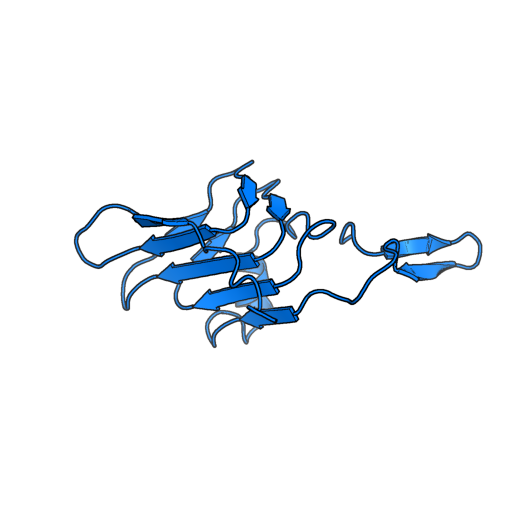GLY A O 1
ATOM 706 N N . GLU A 1 86 ? -6.117 -4.927 -9.680 1.00 97.56 86 GLU A N 1
ATOM 707 C CA . GLU A 1 86 ? -6.627 -3.571 -9.526 1.00 97.56 86 GLU A CA 1
ATOM 708 C C . GLU A 1 86 ? -5.506 -2.525 -9.638 1.00 97.56 86 GLU A C 1
ATOM 710 O O . GLU A 1 86 ? -4.418 -2.670 -9.072 1.00 97.56 86 GLU A O 1
ATOM 715 N N . CYS A 1 87 ? -5.784 -1.446 -10.374 1.00 97.81 87 CYS A N 1
ATOM 716 C CA . CYS A 1 87 ? -4.888 -0.305 -10.523 1.00 97.81 87 CYS A CA 1
ATOM 717 C C . CYS A 1 87 ? -5.469 0.900 -9.780 1.00 97.81 87 CYS A C 1
ATOM 719 O O . CYS A 1 87 ? -6.546 1.386 -10.126 1.00 97.81 87 CYS A O 1
ATOM 721 N N . LEU A 1 88 ? -4.740 1.397 -8.782 1.00 97.94 88 LEU A N 1
ATOM 722 C CA . LEU A 1 88 ? -5.117 2.566 -7.990 1.00 97.94 88 LEU A CA 1
ATOM 723 C C . LEU A 1 88 ? -4.152 3.715 -8.286 1.00 97.94 88 LEU A C 1
ATOM 725 O O . LEU A 1 88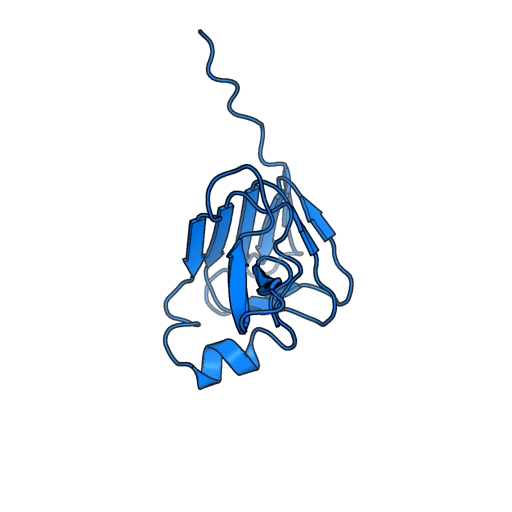 ? -2.940 3.586 -8.110 1.00 97.94 88 LEU A O 1
ATOM 729 N N . GLU A 1 89 ? -4.697 4.843 -8.734 1.00 97.50 89 GLU A N 1
ATOM 730 C CA . GLU A 1 89 ? -3.937 6.021 -9.148 1.00 97.50 89 GLU A CA 1
ATOM 731 C C . GLU A 1 89 ? -4.640 7.288 -8.670 1.00 97.50 89 GLU A C 1
ATOM 733 O O . GLU A 1 89 ? -5.823 7.465 -8.954 1.00 97.50 89 GLU A O 1
ATOM 738 N N . ASN A 1 90 ? -3.921 8.151 -7.941 1.00 97.06 90 ASN A N 1
ATOM 739 C CA . ASN A 1 90 ? -4.448 9.414 -7.397 1.00 97.06 90 ASN A CA 1
ATOM 740 C C . ASN A 1 90 ? -5.828 9.246 -6.752 1.00 97.06 90 ASN A C 1
ATOM 742 O O . ASN A 1 90 ? -6.781 9.962 -7.063 1.00 97.06 90 ASN A O 1
ATOM 746 N N . ILE A 1 91 ? -5.943 8.261 -5.865 1.00 97.81 91 ILE A N 1
ATOM 747 C CA . ILE A 1 91 ? -7.231 7.831 -5.335 1.00 97.81 91 ILE A CA 1
ATOM 748 C C . ILE A 1 91 ? -7.153 7.490 -3.857 1.00 97.81 91 ILE A C 1
ATOM 750 O O . ILE A 1 91 ? -6.161 6.962 -3.351 1.00 97.81 91 ILE A O 1
ATOM 754 N N . LYS A 1 92 ? -8.257 7.776 -3.179 1.00 97.75 92 LYS A N 1
ATOM 755 C CA . LYS A 1 92 ? -8.551 7.342 -1.830 1.00 97.75 92 LYS A CA 1
ATOM 756 C C . LYS A 1 92 ? -9.687 6.327 -1.848 1.00 97.75 92 LYS A C 1
ATOM 758 O O . LYS A 1 92 ? -10.812 6.661 -2.217 1.00 97.75 92 LYS A O 1
ATOM 763 N N . LEU A 1 93 ? -9.384 5.098 -1.451 1.00 97.62 93 LEU A N 1
ATOM 764 C CA . LEU A 1 93 ? -10.339 4.002 -1.323 1.00 97.62 93 LEU A CA 1
ATOM 765 C C . LEU A 1 93 ? -10.749 3.868 0.146 1.00 97.62 93 LEU A C 1
ATOM 767 O O . LEU A 1 93 ? -9.879 3.771 1.011 1.00 97.62 93 LEU A O 1
ATOM 771 N N . ILE A 1 94 ? -12.048 3.891 0.450 1.00 97.56 94 ILE A N 1
ATOM 772 C CA . ILE A 1 94 ? -12.535 3.835 1.834 1.00 97.56 94 ILE A CA 1
ATOM 773 C C . ILE A 1 94 ? -13.652 2.808 1.975 1.00 97.56 94 ILE A C 1
ATOM 775 O O . ILE A 1 94 ? -14.719 2.974 1.391 1.00 97.56 94 ILE A O 1
ATOM 779 N N . GLN A 1 95 ? -13.448 1.795 2.814 1.00 96.94 95 GLN A N 1
ATOM 780 C CA . GLN A 1 95 ? -14.527 0.933 3.285 1.00 96.94 95 GLN A CA 1
ATOM 781 C C . GLN A 1 95 ? -15.182 1.568 4.510 1.00 96.94 95 GLN A C 1
ATOM 783 O O . GLN A 1 95 ? -14.573 1.656 5.578 1.00 96.94 95 GLN A O 1
ATOM 788 N N . LYS A 1 96 ? -16.432 2.004 4.345 1.00 94.31 96 LYS A N 1
ATOM 789 C CA . LYS A 1 96 ? -17.257 2.574 5.412 1.00 94.31 96 LYS A CA 1
ATOM 790 C C . LYS A 1 96 ? -18.077 1.501 6.118 1.00 94.31 96 LYS A C 1
ATOM 792 O O . LYS A 1 96 ? -18.430 0.487 5.519 1.00 94.31 96 LYS A O 1
ATOM 797 N N . ALA A 1 97 ? -18.383 1.714 7.395 1.00 89.44 97 ALA A N 1
ATOM 798 C CA . ALA A 1 97 ? -19.300 0.832 8.111 1.00 89.44 97 ALA A CA 1
ATOM 799 C C . ALA A 1 97 ? -20.688 0.865 7.446 1.00 89.44 97 ALA A C 1
ATOM 801 O O . ALA A 1 97 ? -21.246 1.941 7.240 1.00 89.44 97 ALA A O 1
ATOM 802 N N . HIS A 1 98 ? -21.241 -0.308 7.122 1.00 83.06 98 HIS A N 1
ATOM 803 C CA . HIS A 1 98 ? -22.582 -0.453 6.532 1.00 83.06 98 HIS A CA 1
ATOM 804 C C . HIS A 1 98 ? -22.784 0.292 5.199 1.00 83.06 98 HIS A C 1
ATOM 806 O O . HIS A 1 98 ? -23.881 0.759 4.900 1.00 83.06 98 HIS A O 1
ATOM 812 N N . SER A 1 99 ? -21.733 0.447 4.396 1.00 83.69 99 SER A N 1
ATOM 813 C CA . SER A 1 99 ? -21.807 1.089 3.080 1.00 83.69 99 SER A CA 1
ATOM 814 C C . SER A 1 99 ? -20.853 0.422 2.097 1.00 83.69 99 SER A C 1
ATOM 816 O O . SER A 1 99 ? -19.932 -0.291 2.492 1.00 83.69 99 SER A O 1
ATOM 818 N N . GLU A 1 100 ? -21.075 0.658 0.810 1.00 89.19 100 GLU A N 1
ATOM 819 C CA . GLU A 1 100 ? -20.156 0.222 -0.238 1.00 89.19 100 GLU A CA 1
ATOM 820 C C . GLU A 1 100 ? -18.810 0.956 -0.141 1.00 89.19 100 GLU A C 1
ATOM 822 O O . GLU A 1 100 ? -18.682 2.017 0.484 1.00 89.19 100 GLU A O 1
ATOM 827 N N . VAL A 1 101 ? -17.793 0.382 -0.780 1.00 95.19 101 VAL A N 1
ATOM 828 C CA . VAL A 1 101 ? -16.465 0.985 -0.882 1.00 95.19 101 VAL A CA 1
ATOM 829 C C . VAL A 1 101 ? -16.549 2.305 -1.650 1.00 95.19 101 VAL A C 1
ATOM 831 O O . VAL A 1 101 ? -16.963 2.346 -2.807 1.00 95.19 101 VAL A O 1
ATOM 834 N N . GLN A 1 102 ? -16.091 3.392 -1.033 1.00 96.06 102 GLN A N 1
ATOM 835 C CA . GLN A 1 102 ? -16.016 4.706 -1.662 1.00 96.06 102 GLN A CA 1
ATOM 836 C C . GLN A 1 102 ? -14.680 4.899 -2.375 1.00 96.06 102 GLN A C 1
ATOM 838 O O . GLN A 1 102 ? -13.620 4.555 -1.852 1.00 96.06 102 GLN A O 1
ATOM 843 N N . ARG A 1 103 ? -14.741 5.510 -3.557 1.00 96.56 103 ARG A N 1
ATOM 844 C CA . ARG A 1 103 ? -13.599 5.866 -4.401 1.00 96.56 103 ARG A CA 1
ATOM 845 C C . ARG A 1 103 ? -13.573 7.378 -4.567 1.00 96.56 103 ARG A C 1
ATOM 847 O O . ARG A 1 103 ? -14.436 7.936 -5.235 1.00 96.56 103 ARG A O 1
ATOM 854 N N . ILE A 1 104 ? -12.605 8.033 -3.940 1.00 95.94 104 ILE A N 1
ATOM 855 C CA . ILE A 1 104 ? -12.496 9.493 -3.909 1.00 95.94 104 ILE A CA 1
ATOM 856 C C . ILE A 1 104 ? -11.218 9.891 -4.652 1.00 95.94 104 ILE A C 1
ATOM 858 O O . ILE A 1 104 ? -10.130 9.543 -4.188 1.00 95.94 104 ILE A O 1
ATOM 862 N N . PRO A 1 105 ? -11.302 10.601 -5.788 1.00 95.62 105 PRO A N 1
ATOM 863 C CA . PRO A 1 105 ? -10.125 11.153 -6.447 1.00 95.62 105 PRO A CA 1
ATOM 864 C C . PRO A 1 105 ? -9.352 12.077 -5.501 1.00 95.62 105 PRO A C 1
ATOM 866 O O . PRO A 1 105 ? -9.933 12.926 -4.826 1.00 95.62 105 PRO A O 1
ATOM 869 N N . LEU A 1 106 ? -8.035 11.910 -5.445 1.00 91.94 106 LEU A N 1
ATOM 870 C CA . LEU A 1 106 ? -7.151 12.828 -4.744 1.00 91.94 106 LEU A CA 1
ATOM 871 C C . LEU A 1 106 ? -6.805 13.955 -5.710 1.00 91.94 106 LEU A C 1
ATOM 873 O O . LEU A 1 106 ? -6.021 13.771 -6.640 1.00 91.94 106 LEU A O 1
ATOM 877 N N . GLU A 1 107 ? -7.418 15.118 -5.509 1.00 79.00 107 GLU A N 1
ATOM 878 C CA . GLU A 1 107 ? -7.083 16.299 -6.294 1.00 79.00 107 GLU A CA 1
ATOM 879 C C . GLU A 1 107 ? -5.598 16.635 -6.140 1.00 79.00 107 GLU A C 1
ATOM 881 O O . GLU A 1 107 ? -5.022 16.590 -5.046 1.00 79.00 107 GLU A O 1
ATOM 886 N N . HIS A 1 108 ? -4.977 17.010 -7.255 1.00 63.22 108 HIS A N 1
ATOM 887 C CA . HIS A 1 108 ? -3.663 17.618 -7.226 1.00 63.22 108 HIS A CA 1
ATOM 888 C C . HIS A 1 108 ? -3.821 18.935 -6.469 1.00 63.22 108 HIS A C 1
ATOM 890 O O . HIS A 1 108 ? -4.418 19.878 -6.988 1.00 63.22 108 HIS A O 1
ATOM 896 N N . GLN A 1 109 ? -3.280 19.026 -5.253 1.00 47.41 109 GLN A N 1
ATOM 897 C CA . GLN A 1 109 ? -2.973 20.327 -4.674 1.00 47.41 109 GLN A CA 1
ATOM 898 C C . GLN A 1 109 ? -1.890 20.945 -5.561 1.00 47.41 109 GLN A C 1
ATOM 900 O O . GLN A 1 109 ? -0.693 20.811 -5.305 1.00 47.41 109 GLN A O 1
ATOM 905 N N . THR A 1 110 ? -2.303 21.560 -6.669 1.00 39.59 110 THR A N 1
ATOM 906 C CA . THR A 1 110 ? -1.456 22.479 -7.410 1.00 39.59 110 THR A CA 1
ATOM 907 C C . THR A 1 110 ? -1.139 23.580 -6.419 1.00 39.59 110 THR A C 1
ATOM 909 O O . THR A 1 110 ? -2.020 24.348 -6.032 1.00 39.59 110 THR A O 1
ATOM 912 N N . ILE A 1 111 ? 0.112 23.603 -5.962 1.00 45.41 111 ILE A N 1
ATOM 913 C CA . ILE A 1 111 ? 0.694 24.732 -5.249 1.00 45.41 111 ILE A CA 1
ATOM 914 C C . ILE A 1 111 ? 0.397 25.950 -6.126 1.00 45.41 111 ILE A C 1
ATOM 916 O O . ILE A 1 111 ? 0.987 26.102 -7.196 1.00 45.41 111 ILE A O 1
ATOM 920 N N . LYS A 1 112 ? -0.587 26.762 -5.726 1.00 39.50 112 LYS A N 1
ATOM 921 C CA . LYS A 1 112 ? -0.761 28.097 -6.288 1.00 39.50 112 LYS A CA 1
ATOM 922 C C . LYS A 1 112 ? 0.491 28.866 -5.887 1.00 39.50 112 LYS A C 1
ATOM 924 O O . LYS A 1 112 ? 0.681 29.140 -4.703 1.00 39.50 112 LYS A O 1
ATOM 929 N N . SER A 1 113 ? 1.363 29.088 -6.866 1.00 42.00 113 SER A N 1
ATOM 930 C CA . SER A 1 113 ? 2.390 30.121 -6.785 1.00 42.00 113 SER A CA 1
ATOM 931 C C . SER A 1 113 ? 1.753 31.504 -6.782 1.00 42.00 113 SER A C 1
ATOM 933 O O . SER A 1 113 ? 0.603 31.631 -7.262 1.00 42.00 113 SER A O 1
#

Nearest PDB structures (foldseek):
  2icx-assembly2_B  TM=9.112E-01  e=3.554E-08  Arabidopsis thaliana
  7ppr-assembly1_B  TM=9.000E-01  e=6.083E-08  Aspergillus fumigatus
  4r7p-assembly1_A  TM=8.884E-01  e=1.490E-07  Homo sapiens
  5weg-assembly2_B  TM=9.059E-01  e=2.008E-07  Saccharum hybrid cultivar SP80-3280
  2icy-assembly2_B  TM=9.317E-01  e=2.263E-07  Arabidopsis thaliana

Organism: Wuchereria bancrofti (NCBI:txid6293)

Secondary structure (DSSP, 8-state):
--TTEEE-TTSPEEE-SSSPPPEEEE-GGGSSHHHHHHHBSS--EEEEEEEEEEESEEEE-TT-EEEEEEEEEE-TT-EEEEPTT-EEEEEEEEE-TTSPEEEEE--------

Radius of gyration: 15.33 Å; Cα contacts (8 Å, |Δi|>4): 235; chains: 1; bounding box: 51×42×26 Å

InterPro domains:
  IPR002618 UDPGP family [PF01704] (1-67)
  IPR011004 Trimeric LpxA-like superfamily [SSF51161] (19-93)
  IPR016267 UTP--glucose-1-phosphate uridylyltransferase [PTHR43511] (1-92)

Foldseek 3Di:
DAPQWDQDPVRDTDRPDPDDDAAEAEDPCCVDVVSVCQQEVDDEHCVAERYEHEEDAEHEAAHEHEHYYEYEYEDPPDYYYDDHNHYDYQWYWYHDDPDDIDIDHNDPPPPPD

pLDDT: mean 90.13, std 12.24, range [39.5, 98.44]

Solvent-accessible surface area (backbone atoms only — not comparable to full-atom values): 6388 Å² total; per-residue (Å²): 131,61,71,49,49,44,76,45,96,85,71,46,79,40,72,70,65,98,70,77,82,56,49,78,47,71,38,80,68,50,72,44,71,68,44,34,52,70,26,36,70,36,84,50,42,46,76,58,33,47,33,42,37,41,39,52,49,56,35,37,31,46,72,22,35,40,27,38,43,32,36,39,35,16,39,90,97,40,73,32,73,47,55,64,59,39,73,45,56,36,28,34,40,36,31,45,80,98,52,72,74,42,78,42,75,51,75,79,83,70,78,79,126

Sequence (113 aa):
MSDLYEVREDFSLQFVRKGKVPVIELSKYFSKVSEFQKRFREIPQLRQLKRLKVEGDVYFGHRVVLKDNVEIAADQGQQLEVAEGECLENIKLIQKAHSEVQRIPLEHQTIKS